Protein AF-A0A944YTP9-F1 (afdb_monomer)

Nearest PDB structures (foldseek):
  8hl4-assembly1_AEFG  TM=7.407E-01  e=5.947E-01  Sulfolobus acidocaldarius DSM 639
  3dz5-assembly1_B  TM=6.239E-01  e=7.845E-01  Homo sapiens
  3grz-assembly1_B  TM=7.332E-01  e=2.730E+00  Lactobacillus delbrueckii subsp. bulgaricus ATCC BAA-365
  2rdo-assembly1_7  TM=7.581E-01  e=2.926E+00  Escherichia coli
  4fn5-assembly1_A  TM=5.920E-01  e=3.601E+00  Pseudomonas aeruginosa PAO1

Foldseek 3Di:
DKDLDPVVVVVVCVVCVVQVKDFPDWDADPSIIDTDIHDHD

Secondary structure (DSSP, 8-state):
-EES-TTHHHHHHHHHHHHT-EEEEEEEETTEEEEEEEPP-

Sequence (41 aa):
IMSTDPGSVKDFQAFATQTGNQLLDSSEVNGEFHFFLKKGD

Mean predicted aligned error: 3.16 Å

Radius of gyration: 9.96 Å; Cα contacts (8 Å, |Δi|>4): 64; chains: 1; boundin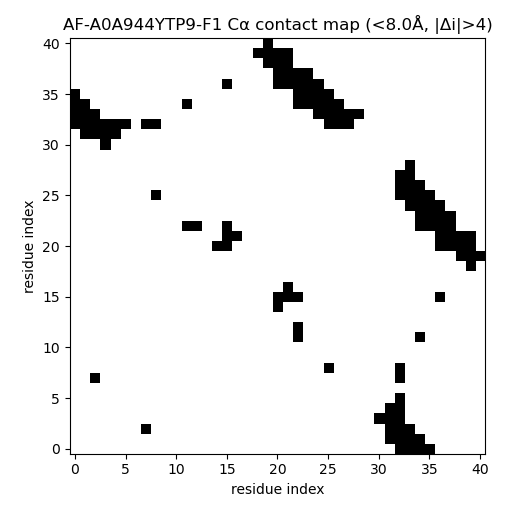g box: 25×14×23 Å

pLDDT: mean 90.44, std 5.31, range [76.25, 96.5]

Solvent-accessible surface area (backbone atoms only — not comparable to full-atom values): 2453 Å² total; per-residue (Å²): 90,80,42,75,57,85,68,47,62,62,52,50,54,51,49,17,62,77,69,54,25,42,71,76,45,76,47,76,55,97,70,32,37,40,43,42,69,45,82,44,135

Structure (mmCIF, N/CA/C/O backbone):
data_AF-A0A944YTP9-F1
#
_entry.id   AF-A0A944YTP9-F1
#
loop_
_atom_site.group_PDB
_atom_site.id
_atom_site.type_symbol
_atom_site.label_atom_id
_atom_site.label_alt_id
_atom_site.label_comp_id
_atom_site.label_asym_id
_atom_site.label_entity_id
_atom_site.label_seq_id
_atom_site.pdbx_PDB_ins_code
_atom_site.Cartn_x
_atom_site.Cartn_y
_atom_site.Cartn_z
_atom_site.occupancy
_atom_site.B_iso_or_equiv
_atom_site.auth_seq_id
_atom_site.auth_comp_id
_atom_site.auth_asym_id
_atom_site.auth_atom_id
_atom_site.pdbx_PDB_model_num
ATOM 1 N N . ILE A 1 1 ? -5.640 -2.401 -5.473 1.00 76.25 1 ILE A N 1
ATOM 2 C CA . ILE A 1 1 ? -4.893 -1.234 -6.021 1.00 76.25 1 ILE A CA 1
ATOM 3 C C . ILE A 1 1 ? -3.623 -1.765 -6.683 1.00 76.25 1 ILE A C 1
ATOM 5 O O . ILE A 1 1 ? -3.169 -2.808 -6.231 1.00 76.25 1 ILE A O 1
ATOM 9 N N . MET A 1 2 ? -3.118 -1.124 -7.744 1.00 78.19 2 MET A N 1
ATOM 10 C CA . MET A 1 2 ? -1.951 -1.561 -8.530 1.00 78.19 2 MET A CA 1
ATOM 11 C C . MET A 1 2 ? -0.881 -0.448 -8.534 1.00 78.19 2 MET A C 1
ATOM 13 O O . MET A 1 2 ? -1.246 0.710 -8.736 1.00 78.19 2 MET A O 1
ATOM 17 N N . SER A 1 3 ? 0.392 -0.766 -8.271 1.00 82.62 3 SER A N 1
ATOM 18 C C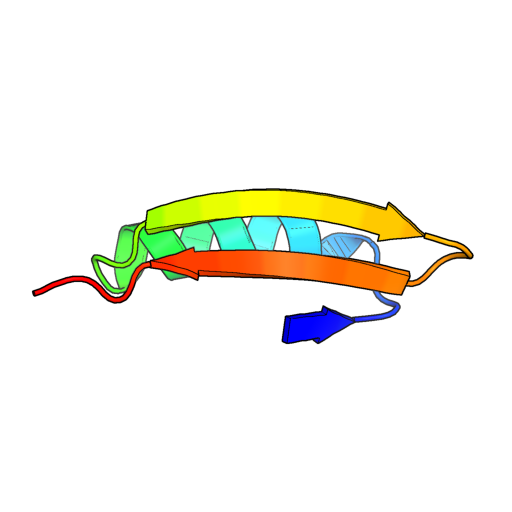A . SER A 1 3 ? 1.531 0.178 -8.255 1.00 82.62 3 SER A CA 1
ATOM 19 C C . SER A 1 3 ? 2.774 -0.450 -8.887 1.00 82.62 3 SER A C 1
ATOM 21 O O . SER A 1 3 ? 2.940 -1.653 -8.796 1.00 82.62 3 SER A O 1
ATOM 23 N N . THR A 1 4 ? 3.676 0.325 -9.485 1.00 85.12 4 THR A N 1
ATOM 24 C CA . THR A 1 4 ? 4.977 -0.169 -9.990 1.00 85.12 4 THR A CA 1
ATOM 25 C C . THR A 1 4 ? 6.153 0.252 -9.104 1.00 85.12 4 THR A C 1
ATOM 27 O O . THR A 1 4 ? 7.310 0.049 -9.463 1.00 85.12 4 THR A O 1
ATOM 30 N N . ASP A 1 5 ? 5.879 0.899 -7.969 1.00 83.38 5 ASP A N 1
ATOM 31 C CA . ASP A 1 5 ? 6.900 1.364 -7.032 1.00 83.38 5 ASP A CA 1
ATOM 32 C C 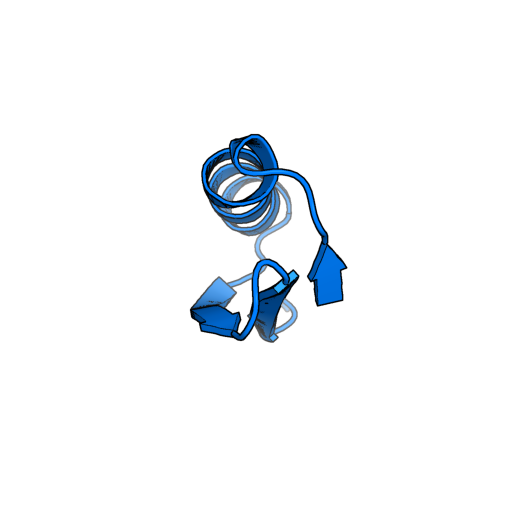. ASP A 1 5 ? 7.113 0.356 -5.881 1.00 83.38 5 ASP A C 1
ATOM 34 O O . ASP A 1 5 ? 6.164 0.079 -5.141 1.00 83.38 5 ASP A O 1
ATOM 38 N N . PRO A 1 6 ? 8.346 -0.141 -5.654 1.00 80.88 6 PRO A N 1
ATOM 39 C CA . PRO A 1 6 ? 8.665 -1.032 -4.535 1.00 80.88 6 PRO A CA 1
ATOM 40 C C . PRO A 1 6 ? 8.410 -0.426 -3.149 1.00 80.88 6 PRO A C 1
ATOM 42 O O . PRO A 1 6 ? 8.188 -1.166 -2.187 1.00 80.88 6 PRO A O 1
ATOM 45 N N . GLY A 1 7 ? 8.435 0.908 -3.023 1.00 88.38 7 GLY A N 1
ATOM 46 C CA . GLY A 1 7 ? 8.121 1.611 -1.774 1.00 88.38 7 GLY A CA 1
ATOM 47 C C . GLY A 1 7 ? 6.673 1.413 -1.316 1.00 88.38 7 GLY A C 1
ATOM 48 O O . GLY A 1 7 ? 6.399 1.360 -0.112 1.00 88.38 7 GLY A O 1
ATOM 49 N N . SER A 1 8 ? 5.770 1.162 -2.267 1.00 89.19 8 SER A N 1
ATOM 50 C CA . SER A 1 8 ? 4.328 1.086 -2.035 1.00 89.19 8 SER A CA 1
ATOM 51 C C . SER A 1 8 ? 3.918 0.016 -1.017 1.00 89.19 8 SER A C 1
ATOM 53 O O . SER A 1 8 ? 2.925 0.197 -0.321 1.00 89.19 8 SER A O 1
ATOM 55 N N . VAL A 1 9 ? 4.671 -1.079 -0.853 1.00 87.38 9 VAL A N 1
ATOM 56 C CA . VAL A 1 9 ? 4.303 -2.155 0.092 1.00 87.38 9 VAL A CA 1
ATOM 57 C C . VAL A 1 9 ? 4.209 -1.647 1.535 1.00 87.38 9 VAL A C 1
ATOM 59 O O . VAL A 1 9 ? 3.227 -1.917 2.231 1.00 87.38 9 VAL A O 1
ATOM 62 N N . LYS A 1 10 ? 5.207 -0.875 1.984 1.00 90.25 10 LYS A N 1
ATOM 63 C CA . LYS A 1 10 ? 5.225 -0.318 3.348 1.00 90.25 10 LYS A CA 1
ATOM 64 C C . LYS A 1 10 ? 4.179 0.777 3.514 1.00 90.25 10 LYS A C 1
ATOM 66 O O . LYS A 1 10 ? 3.511 0.828 4.548 1.00 90.25 10 LYS A O 1
ATOM 71 N N . ASP A 1 11 ? 4.002 1.597 2.485 1.00 92.38 11 ASP A N 1
ATOM 72 C CA . ASP A 1 11 ? 3.029 2.684 2.498 1.00 92.38 11 ASP A CA 1
ATOM 73 C C . ASP A 1 11 ? 1.595 2.154 2.579 1.00 92.38 11 ASP A C 1
ATOM 75 O O . ASP A 1 11 ? 0.801 2.659 3.371 1.00 92.38 11 ASP A O 1
ATOM 79 N N . PHE A 1 12 ? 1.261 1.080 1.854 1.00 91.38 12 PHE A N 1
ATOM 80 C CA . PHE A 1 12 ? -0.070 0.467 1.909 1.00 91.38 12 PHE A CA 1
ATOM 81 C C . PHE A 1 12 ? -0.357 -0.233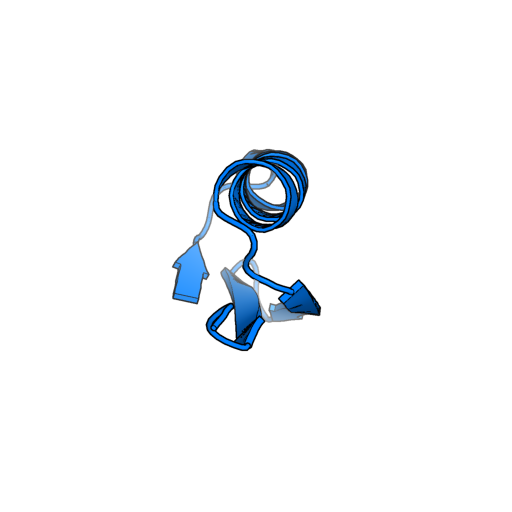 3.239 1.00 91.38 12 PHE A C 1
ATOM 83 O O . PHE A 1 12 ? -1.497 -0.207 3.712 1.00 91.38 12 PHE A O 1
ATOM 90 N N . GLN A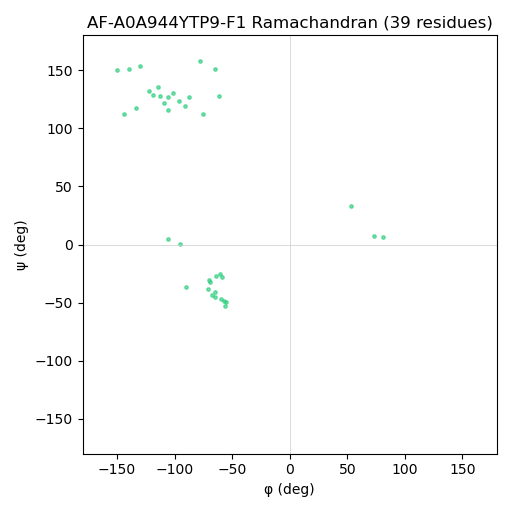 1 13 ? 0.660 -0.805 3.885 1.00 91.00 13 GLN A N 1
ATOM 91 C CA . GLN A 1 13 ? 0.515 -1.371 5.225 1.00 91.00 13 GLN A CA 1
ATOM 92 C C . GLN A 1 13 ? 0.255 -0.282 6.281 1.00 91.00 13 GLN A C 1
ATOM 94 O O . GLN A 1 13 ? -0.635 -0.431 7.129 1.00 91.00 13 GLN A O 1
ATOM 99 N N . ALA A 1 14 ? 0.989 0.833 6.209 1.00 94.81 14 ALA A N 1
ATOM 100 C CA . ALA A 1 14 ? 0.779 1.989 7.077 1.00 94.81 14 ALA A CA 1
ATOM 101 C C . ALA A 1 14 ? -0.588 2.643 6.821 1.00 94.81 14 ALA A C 1
ATOM 103 O O . ALA A 1 14 ? -1.336 2.888 7.768 1.00 94.81 14 ALA A O 1
ATOM 104 N N . PHE A 1 15 ? -0.950 2.840 5.550 1.00 93.31 15 PHE A N 1
ATOM 105 C CA . PHE A 1 15 ? -2.243 3.371 5.125 1.00 93.31 15 PHE A CA 1
ATOM 106 C C . PHE A 1 15 ? -3.399 2.552 5.692 1.00 93.31 15 PHE A C 1
ATOM 108 O O . PHE A 1 15 ? -4.315 3.131 6.276 1.00 93.31 15 PHE A O 1
ATOM 115 N N . ALA A 1 16 ? -3.357 1.220 5.555 1.00 94.50 16 ALA A N 1
ATOM 116 C CA . ALA A 1 16 ? -4.406 0.344 6.063 1.00 94.50 16 ALA A CA 1
ATOM 117 C C . ALA A 1 16 ? -4.610 0.564 7.569 1.00 94.50 16 ALA A C 1
ATOM 119 O O . ALA A 1 16 ? -5.695 0.948 8.000 1.00 94.50 16 ALA 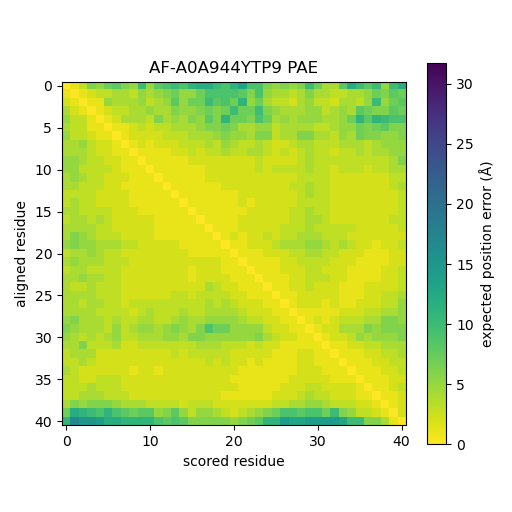A O 1
ATOM 120 N N . THR A 1 17 ? -3.523 0.475 8.338 1.00 93.25 17 THR A N 1
ATOM 121 C CA . THR A 1 17 ? -3.532 0.697 9.791 1.00 93.25 17 THR A CA 1
ATOM 122 C C . THR A 1 17 ? -4.071 2.079 10.171 1.00 93.25 17 THR A C 1
ATOM 124 O O . THR A 1 17 ? -4.937 2.191 11.034 1.00 93.25 17 THR A O 1
ATOM 127 N N . GLN A 1 18 ? -3.587 3.141 9.522 1.00 96.50 18 GLN A N 1
ATOM 128 C CA . GLN A 1 18 ? -3.930 4.524 9.866 1.00 96.50 18 GLN A CA 1
ATOM 129 C C . GLN A 1 18 ? -5.381 4.884 9.529 1.00 96.50 18 GLN A C 1
ATOM 131 O O . GLN A 1 18 ? -5.984 5.719 10.198 1.00 96.50 18 GLN A O 1
ATOM 136 N N . THR A 1 19 ? -5.940 4.267 8.490 1.00 95.12 19 THR A N 1
ATOM 137 C CA . THR A 1 19 ? -7.311 4.528 8.027 1.00 95.12 19 THR A CA 1
ATOM 138 C C . THR A 1 19 ? -8.336 3.547 8.589 1.00 95.12 19 THR A C 1
ATOM 140 O O . THR A 1 19 ? -9.511 3.644 8.248 1.00 95.12 19 THR A O 1
ATOM 143 N N . GLY A 1 20 ? -7.907 2.596 9.427 1.00 95.50 20 GLY A N 1
ATOM 144 C CA . GLY A 1 20 ? -8.766 1.536 9.959 1.00 95.50 20 GLY A CA 1
ATOM 145 C C . GLY A 1 20 ? -9.139 0.460 8.934 1.00 95.50 20 GLY A C 1
ATOM 146 O O . GLY A 1 20 ? -9.952 -0.411 9.225 1.00 95.50 20 GLY A O 1
ATOM 147 N N . ASN A 1 21 ? -8.546 0.492 7.740 1.00 95.31 21 ASN A N 1
ATOM 148 C CA . ASN A 1 21 ? -8.703 -0.563 6.747 1.00 95.31 21 ASN A CA 1
ATOM 149 C C . ASN A 1 21 ? -7.820 -1.768 7.101 1.00 95.31 21 ASN A C 1
ATOM 151 O O . ASN A 1 21 ? -6.796 -1.654 7.772 1.00 95.31 21 ASN A O 1
ATOM 155 N N . GLN A 1 22 ? -8.171 -2.941 6.587 1.00 95.19 22 GLN A N 1
ATOM 156 C CA . GLN A 1 22 ? -7.353 -4.139 6.752 1.00 95.19 22 GLN A CA 1
ATOM 157 C C . GLN A 1 22 ? -6.702 -4.505 5.420 1.00 95.19 22 GLN A C 1
ATOM 159 O O . GLN A 1 22 ? -7.397 -4.754 4.436 1.00 95.19 22 GLN A O 1
ATOM 164 N N . LEU A 1 23 ? -5.369 -4.567 5.388 1.00 94.81 23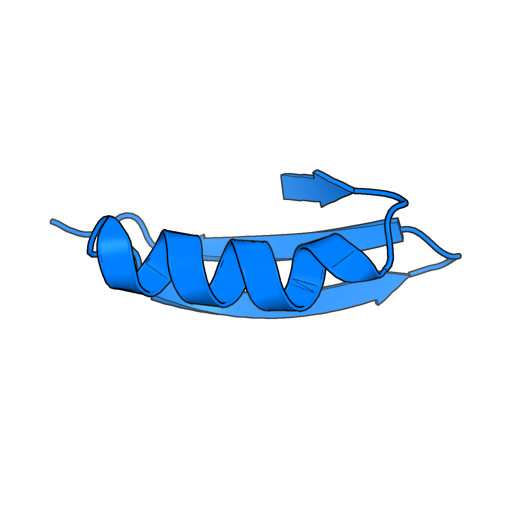 LEU A N 1
ATOM 165 C CA . LEU A 1 23 ? -4.643 -5.139 4.257 1.00 94.81 23 LEU A CA 1
ATOM 166 C C . LEU A 1 23 ? -4.774 -6.665 4.332 1.00 94.81 23 LEU A C 1
ATOM 168 O O . LEU A 1 23 ? -4.288 -7.285 5.275 1.00 94.81 23 LEU A O 1
ATOM 172 N N . LEU A 1 24 ? -5.492 -7.248 3.377 1.00 94.44 24 LEU A N 1
ATOM 173 C CA . LEU A 1 24 ? -5.752 -8.684 3.308 1.00 94.44 24 LEU A CA 1
ATOM 174 C C . LEU A 1 24 ? -4.682 -9.421 2.503 1.00 94.44 24 LEU A C 1
ATOM 176 O O . LEU A 1 24 ? -4.338 -10.544 2.856 1.00 94.44 24 LEU A O 1
ATOM 180 N N . ASP A 1 25 ? -4.182 -8.800 1.435 1.00 94.19 25 ASP A N 1
ATOM 181 C CA . ASP A 1 25 ? -3.152 -9.385 0.578 1.00 94.19 25 ASP A CA 1
ATOM 182 C C . ASP A 1 25 ? -2.258 -8.309 -0.055 1.00 94.19 25 ASP A C 1
ATOM 184 O O . ASP A 1 25 ? -2.698 -7.179 -0.303 1.00 94.19 25 ASP A O 1
ATOM 188 N N . SER A 1 26 ? -1.007 -8.685 -0.314 1.00 93.06 26 SER A N 1
ATOM 189 C CA . SER A 1 26 ? 0.008 -7.897 -1.014 1.00 93.06 26 SER A CA 1
ATOM 190 C C . SER A 1 26 ? 0.860 -8.839 -1.858 1.00 93.06 26 SER A C 1
ATOM 192 O O . SER A 1 26 ? 1.634 -9.625 -1.312 1.00 93.06 26 SER A O 1
ATOM 194 N N . SER A 1 27 ? 0.762 -8.732 -3.179 1.00 92.44 27 SER A N 1
ATOM 195 C CA . SER A 1 27 ? 1.501 -9.574 -4.125 1.00 92.44 27 SER A CA 1
ATOM 196 C C . SER A 1 27 ? 2.210 -8.743 -5.191 1.00 92.44 27 SER A C 1
ATOM 198 O O . SER A 1 27 ? 1.794 -7.632 -5.507 1.00 92.44 27 SER A O 1
ATOM 200 N N . GLU A 1 28 ? 3.300 -9.282 -5.734 1.00 92.56 28 GLU A N 1
ATOM 201 C CA . GLU A 1 28 ? 4.015 -8.708 -6.874 1.00 92.56 28 GLU A CA 1
ATOM 202 C C . GLU A 1 28 ? 3.853 -9.635 -8.081 1.00 92.56 28 GLU A C 1
ATOM 204 O O . GLU A 1 28 ? 4.121 -10.836 -7.994 1.00 92.56 28 GLU A O 1
ATOM 209 N N . VAL A 1 29 ? 3.411 -9.086 -9.208 1.00 91.38 29 VAL A N 1
ATOM 210 C CA . VAL A 1 29 ? 3.226 -9.810 -10.465 1.00 91.38 29 VAL A CA 1
ATOM 211 C C . VAL A 1 29 ? 3.827 -8.975 -11.587 1.00 91.38 29 VAL A C 1
ATOM 213 O O . VAL A 1 29 ? 3.374 -7.871 -11.851 1.00 91.38 29 VAL A O 1
ATOM 216 N N . ASN A 1 30 ? 4.855 -9.496 -12.262 1.00 89.94 30 ASN A N 1
ATOM 217 C CA . ASN A 1 30 ? 5.523 -8.819 -13.386 1.00 89.94 30 ASN A CA 1
ATOM 218 C C . ASN A 1 30 ? 6.013 -7.383 -13.074 1.00 89.94 30 ASN A C 1
ATOM 220 O O . ASN A 1 30 ? 6.008 -6.530 -13.958 1.00 89.94 30 ASN A O 1
ATOM 224 N N . GLY A 1 31 ? 6.439 -7.111 -11.835 1.00 86.56 31 GLY A N 1
ATOM 225 C CA . GLY A 1 31 ? 6.862 -5.774 -11.395 1.00 86.56 31 GLY A CA 1
ATOM 226 C C . GLY A 1 31 ? 5.714 -4.831 -11.012 1.00 86.56 31 GLY A C 1
ATOM 227 O O . GLY A 1 31 ? 5.958 -3.659 -10.727 1.00 86.56 31 GLY A O 1
ATOM 228 N N . GLU A 1 32 ? 4.474 -5.325 -10.987 1.00 89.88 32 GLU A N 1
ATOM 229 C CA . GLU A 1 32 ? 3.310 -4.623 -10.450 1.00 89.88 32 GLU A CA 1
ATOM 230 C C .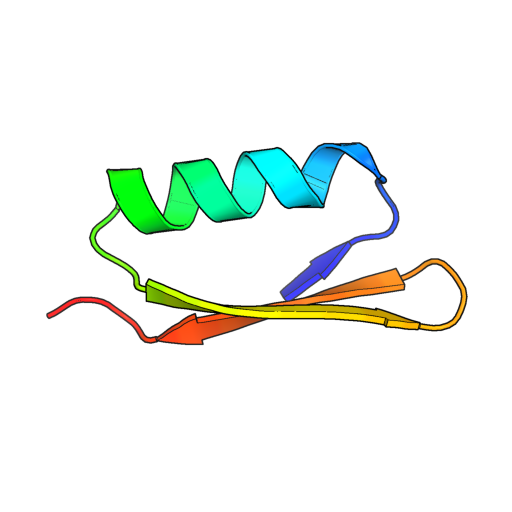 GLU A 1 32 ? 2.966 -5.155 -9.055 1.00 89.88 32 GLU A C 1
ATOM 232 O O . GLU A 1 32 ? 2.830 -6.356 -8.833 1.00 89.88 32 GLU A O 1
ATOM 237 N N . PHE A 1 33 ? 2.787 -4.248 -8.105 1.00 91.38 33 PHE A N 1
ATOM 238 C CA . PHE A 1 33 ? 2.338 -4.503 -6.746 1.00 91.38 33 PHE A CA 1
ATOM 239 C C . PHE A 1 33 ? 0.818 -4.405 -6.668 1.00 91.38 33 PHE A C 1
ATOM 241 O O . PHE A 1 33 ? 0.232 -3.346 -6.908 1.00 91.38 33 PHE A O 1
ATOM 248 N N . HIS 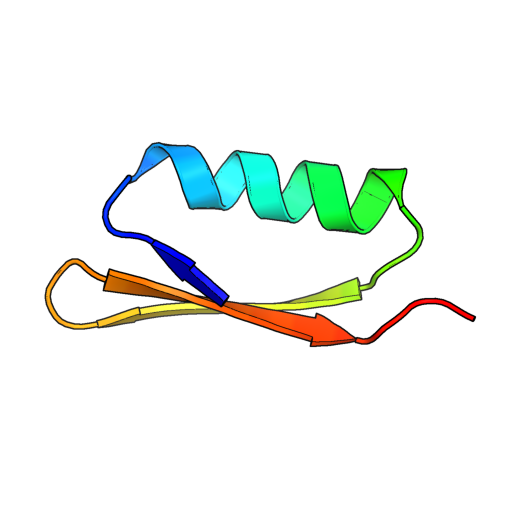A 1 34 ? 0.181 -5.505 -6.290 1.00 92.56 34 HIS A N 1
ATOM 249 C CA . HIS A 1 34 ? -1.254 -5.633 -6.101 1.00 92.56 34 HIS A CA 1
ATOM 250 C C . HIS A 1 34 ? -1.588 -5.678 -4.611 1.00 92.56 34 HIS A C 1
ATOM 252 O O . HIS A 1 34 ? -1.088 -6.525 -3.875 1.00 92.56 34 HIS A O 1
ATOM 258 N N . PHE A 1 35 ? -2.493 -4.798 -4.181 1.00 94.44 35 PHE A N 1
ATOM 259 C CA . PHE A 1 35 ? -2.967 -4.730 -2.797 1.00 94.44 35 PHE A CA 1
ATOM 260 C C . PHE A 1 35 ? -4.466 -4.995 -2.715 1.00 94.44 35 PHE A C 1
ATOM 262 O O . PHE A 1 35 ? -5.258 -4.319 -3.395 1.00 94.44 35 PHE A O 1
ATOM 269 N N . PHE A 1 36 ? -4.855 -5.925 -1.844 1.00 94.62 36 PHE A N 1
ATOM 270 C CA . PHE A 1 36 ? -6.247 -6.205 -1.514 1.00 94.62 36 PHE A CA 1
ATOM 271 C C . PHE A 1 36 ? -6.561 -5.656 -0.123 1.00 94.62 36 PHE A C 1
ATOM 273 O O . PHE A 1 36 ? -5.988 -6.096 0.871 1.00 94.62 36 PHE A O 1
ATOM 280 N N . LEU A 1 37 ? -7.465 -4.676 -0.052 1.00 95.00 37 LEU A N 1
ATOM 281 C CA . LEU A 1 37 ? -7.882 -4.061 1.204 1.00 95.00 37 LEU A CA 1
ATOM 282 C C . LEU A 1 37 ? -9.348 -4.371 1.486 1.00 95.00 37 LEU A C 1
ATOM 284 O O . LEU A 1 37 ? -10.208 -4.217 0.618 1.00 95.00 37 LEU A O 1
ATOM 288 N N . LYS A 1 38 ? -9.632 -4.730 2.734 1.00 94.75 38 LYS A N 1
ATOM 289 C CA . LYS A 1 38 ? -10.976 -4.680 3.293 1.00 94.75 38 LYS A CA 1
ATOM 290 C C . LYS A 1 38 ? -11.197 -3.290 3.868 1.00 94.75 38 LYS A C 1
ATOM 292 O O . LYS A 1 38 ? -10.399 -2.820 4.682 1.00 94.75 38 LYS A O 1
ATOM 297 N N . LYS A 1 39 ? -12.286 -2.653 3.446 1.00 93.69 39 LYS A N 1
ATOM 298 C CA . LYS A 1 39 ? -12.719 -1.388 4.029 1.00 93.69 39 LYS A CA 1
ATOM 299 C C . LYS A 1 39 ? -13.039 -1.598 5.515 1.00 93.69 39 LYS A C 1
ATOM 301 O O . LYS A 1 39 ? -13.766 -2.536 5.841 1.00 93.69 39 LYS A O 1
ATOM 306 N N . GLY A 1 40 ? -12.441 -0.771 6.369 1.00 85.31 40 GLY A N 1
ATOM 307 C CA . GLY A 1 40 ? -12.812 -0.661 7.777 1.00 85.31 40 GLY A CA 1
ATOM 308 C C . GLY A 1 40 ? -14.230 -0.116 7.915 1.00 85.31 40 GLY A C 1
ATOM 309 O O . GLY A 1 40 ? -14.693 0.602 7.023 1.00 85.31 40 GLY A O 1
ATOM 310 N N . ASP A 1 41 ? -14.906 -0.499 8.993 1.00 77.12 41 ASP A N 1
ATOM 311 C CA . ASP A 1 41 ? -16.273 -0.055 9.292 1.00 77.12 41 ASP A CA 1
ATOM 312 C C . ASP A 1 41 ? -16.352 1.458 9.569 1.00 77.12 41 ASP A C 1
ATOM 314 O O . ASP A 1 41 ? -15.424 2.003 10.215 1.00 77.12 41 ASP A O 1
#